Protein AF-A0A969NU62-F1 (afdb_monomer_lite)

Secondary structure (DSSP, 8-state):
--HHHHHHHHHHHHHHHHHHHHHHTT----HHHHHHHHTT-PPPPPGGGGPPPSS-EEEEEEEEEEETTEEEEEEEEEETT-SS----------TTS--TTTTT-S--

Radius of gyration: 28.83 Å; chains: 1; bounding box: 78×39×67 Å

Sequence (108 aa):
MSKITQQLVLGAIFLITLLLSVRTSWAKLNVNQMLALHRHDYPTPTAIAMVEPQVPVASETVEYITINGQAIKGYYAYPQAMTKPLPGILAIHEWWGLNQNTDNQVFE

pLDDT: mean 81.3, std 14.26, range [33.84, 96.5]

Structure (mmCIF, N/CA/C/O backbone):
data_AF-A0A969NU62-F1
#
_entry.id   AF-A0A969NU62-F1
#
loop_
_atom_site.group_PDB
_atom_site.id
_atom_site.type_symbol
_atom_site.label_atom_id
_atom_site.label_alt_id
_atom_site.label_comp_id
_atom_site.label_asym_id
_atom_site.label_entity_id
_atom_site.label_seq_id
_atom_site.pdbx_PDB_ins_code
_atom_site.Cartn_x
_atom_site.Cartn_y
_atom_site.Cartn_z
_atom_site.occupancy
_atom_site.B_iso_or_equiv
_atom_site.auth_seq_id
_atom_site.auth_comp_id
_atom_site.auth_asym_id
_atom_site.auth_atom_id
_atom_site.pdbx_PDB_model_num
ATOM 1 N N . MET A 1 1 ? 57.492 -3.434 -46.351 1.00 59.59 1 MET A N 1
ATOM 2 C CA . MET 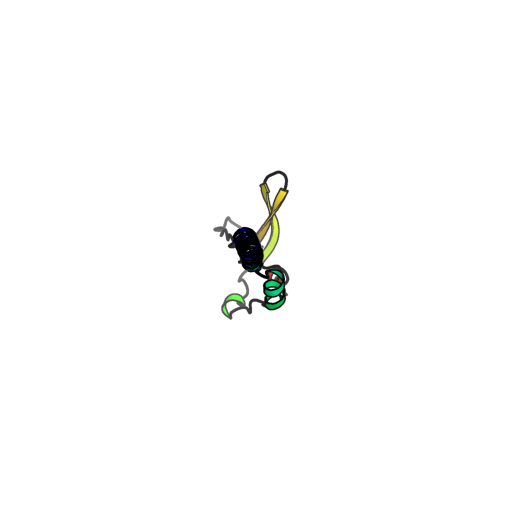A 1 1 ? 56.792 -2.508 -45.425 1.00 59.59 1 MET A CA 1
ATOM 3 C C . MET A 1 1 ? 57.773 -2.010 -44.375 1.00 59.59 1 MET A C 1
ATOM 5 O O . MET A 1 1 ? 58.613 -2.795 -43.952 1.00 59.59 1 MET A O 1
ATOM 9 N N . SER A 1 2 ? 57.729 -0.727 -43.999 1.00 82.50 2 SER A N 1
ATOM 10 C CA . SER A 1 2 ? 58.640 -0.174 -42.985 1.00 82.50 2 SER A CA 1
ATOM 11 C C . SER A 1 2 ? 58.135 -0.506 -41.574 1.00 82.50 2 SER A C 1
ATOM 13 O O . SER A 1 2 ? 56.933 -0.642 -41.355 1.00 82.50 2 SER A O 1
ATOM 15 N N . LYS A 1 3 ? 59.036 -0.629 -40.590 1.00 81.69 3 LYS A N 1
ATOM 16 C CA . LYS A 1 3 ? 58.662 -0.943 -39.192 1.00 81.69 3 LYS A CA 1
ATOM 17 C C . LYS A 1 3 ? 57.594 0.014 -38.632 1.00 81.69 3 LYS A C 1
ATOM 19 O O . LYS A 1 3 ? 56.728 -0.405 -37.875 1.00 81.69 3 LYS A O 1
ATOM 24 N N . ILE A 1 4 ? 57.620 1.273 -39.072 1.00 85.00 4 ILE A N 1
ATOM 25 C CA . ILE A 1 4 ? 56.668 2.321 -38.682 1.00 85.00 4 ILE A CA 1
ATOM 26 C C . ILE A 1 4 ? 55.268 2.035 -39.242 1.00 85.00 4 ILE A C 1
ATOM 28 O O . ILE A 1 4 ? 54.284 2.150 -38.518 1.00 85.00 4 ILE A O 1
ATOM 32 N N . THR A 1 5 ? 55.159 1.589 -40.500 1.00 83.44 5 THR A N 1
ATOM 33 C CA . THR A 1 5 ? 53.851 1.249 -41.089 1.00 83.44 5 THR A CA 1
ATOM 34 C C . THR A 1 5 ? 53.207 0.056 -40.380 1.00 83.44 5 THR A C 1
ATOM 36 O O . THR A 1 5 ? 52.000 0.058 -40.167 1.00 83.44 5 THR A O 1
ATOM 39 N N . GLN A 1 6 ? 53.995 -0.928 -39.936 1.00 86.06 6 GLN A N 1
ATOM 40 C CA . GLN A 1 6 ? 53.482 -2.077 -39.179 1.00 86.06 6 GLN A CA 1
ATOM 41 C C . GLN A 1 6 ? 52.984 -1.694 -37.774 1.00 86.06 6 GLN A C 1
ATOM 43 O O . GLN A 1 6 ? 51.936 -2.174 -37.345 1.00 86.06 6 GLN A O 1
ATOM 48 N N . GLN A 1 7 ? 53.701 -0.818 -37.062 1.00 86.62 7 GLN A N 1
ATOM 49 C CA . GLN A 1 7 ? 53.296 -0.359 -35.726 1.00 86.62 7 GLN A CA 1
ATOM 50 C C . GLN A 1 7 ? 52.005 0.467 -35.761 1.00 86.62 7 GLN A C 1
ATOM 52 O O . GLN A 1 7 ? 51.145 0.284 -34.903 1.00 86.62 7 GLN A O 1
ATOM 57 N N . LEU A 1 8 ? 51.833 1.315 -36.780 1.00 90.81 8 LEU A N 1
ATOM 58 C CA . LEU A 1 8 ? 50.602 2.089 -36.964 1.00 90.81 8 LEU A CA 1
ATOM 59 C C . LEU A 1 8 ? 49.396 1.187 -37.248 1.00 90.81 8 LEU A C 1
ATOM 61 O O . LEU A 1 8 ? 48.325 1.404 -36.685 1.00 90.81 8 LEU A O 1
ATOM 65 N N . VAL A 1 9 ? 49.574 0.141 -38.062 1.00 91.56 9 VAL A N 1
ATOM 66 C CA . VAL A 1 9 ? 48.509 -0.835 -38.346 1.00 91.56 9 VAL A CA 1
ATOM 67 C C . VAL A 1 9 ? 48.125 -1.617 -37.088 1.00 91.56 9 VAL A C 1
ATOM 69 O O . VAL A 1 9 ? 46.940 -1.742 -36.788 1.00 91.56 9 VAL A O 1
ATOM 72 N N . LEU A 1 10 ? 49.102 -2.095 -36.312 1.00 91.31 10 LEU A N 1
ATOM 73 C CA . LEU A 1 10 ? 48.832 -2.815 -35.063 1.00 91.31 10 LEU A CA 1
ATOM 74 C C . LEU A 1 10 ? 48.153 -1.922 -34.016 1.00 91.31 10 LEU A C 1
ATOM 76 O O . LEU A 1 10 ? 47.204 -2.359 -33.368 1.00 91.31 10 LEU A O 1
ATOM 80 N N . GLY A 1 11 ? 48.588 -0.665 -33.889 1.00 92.81 11 GLY A N 1
ATOM 81 C CA . GLY A 1 11 ? 47.956 0.312 -33.001 1.00 92.81 11 GLY A CA 1
ATOM 82 C C . GLY A 1 11 ? 46.512 0.622 -33.401 1.00 92.81 11 GLY A C 1
ATOM 83 O O . GLY A 1 11 ? 45.638 0.675 -32.539 1.00 92.81 11 GLY A O 1
ATOM 84 N N . ALA A 1 12 ? 46.237 0.751 -34.703 1.00 93.00 12 ALA A N 1
ATOM 85 C CA . ALA A 1 12 ? 44.884 0.961 -35.210 1.00 93.00 12 ALA A CA 1
ATOM 86 C C . ALA A 1 12 ? 43.974 -0.247 -34.939 1.00 93.00 12 ALA A C 1
ATOM 88 O O . ALA A 1 12 ? 42.854 -0.069 -34.466 1.00 93.00 12 ALA A O 1
ATOM 89 N N . ILE A 1 13 ? 44.462 -1.472 -35.169 1.00 93.88 13 ILE A N 1
ATOM 90 C CA . ILE A 1 13 ? 43.714 -2.700 -34.859 1.00 93.88 13 ILE A CA 1
ATOM 91 C C . ILE A 1 13 ? 43.422 -2.778 -33.358 1.00 93.88 13 ILE A C 1
ATOM 93 O O . ILE A 1 13 ? 42.276 -3.005 -32.975 1.00 93.88 13 ILE A O 1
ATOM 97 N N . PHE A 1 14 ? 44.420 -2.523 -32.507 1.00 92.38 14 PHE A N 1
ATOM 98 C CA . PHE A 1 14 ? 44.238 -2.521 -31.057 1.00 92.38 14 PHE A CA 1
ATOM 99 C C . PHE A 1 14 ? 43.185 -1.493 -30.619 1.00 92.38 14 PHE A C 1
ATOM 101 O O . PHE A 1 14 ? 42.257 -1.840 -29.888 1.00 92.38 14 PHE A O 1
ATOM 108 N N . LEU A 1 15 ? 43.259 -0.261 -31.130 1.00 90.50 15 LEU A N 1
ATOM 109 C CA . LEU A 1 15 ? 42.291 0.792 -30.821 1.00 90.50 15 LEU A CA 1
ATOM 110 C C . LEU A 1 15 ? 40.871 0.421 -31.274 1.00 90.50 15 LEU A C 1
ATOM 112 O O . LEU A 1 15 ? 39.919 0.630 -30.526 1.00 90.50 15 LEU A O 1
ATOM 116 N N . ILE A 1 16 ? 40.722 -0.178 -32.458 1.00 91.31 16 ILE A N 1
ATOM 117 C CA . ILE A 1 16 ? 39.427 -0.659 -32.959 1.00 91.31 16 ILE A CA 1
ATOM 118 C C . ILE A 1 16 ? 38.878 -1.760 -32.045 1.00 91.31 16 ILE A C 1
ATOM 120 O O . ILE A 1 16 ? 37.714 -1.698 -31.651 1.00 91.31 16 ILE A O 1
ATOM 124 N N . THR A 1 17 ? 39.705 -2.734 -31.651 1.00 84.88 17 THR A N 1
ATOM 125 C CA . THR A 1 17 ? 39.271 -3.812 -30.746 1.00 84.88 17 THR A CA 1
ATOM 126 C C . THR A 1 17 ? 38.901 -3.301 -29.352 1.00 84.88 17 THR A C 1
ATOM 128 O O . THR A 1 17 ? 37.907 -3.752 -28.784 1.00 84.88 17 THR A O 1
ATOM 131 N N . LEU A 1 18 ? 39.634 -2.311 -28.833 1.00 83.94 18 LEU A N 1
ATOM 132 C CA . LEU A 1 18 ? 39.348 -1.663 -27.553 1.00 83.94 18 LEU A CA 1
ATOM 133 C C . LEU A 1 18 ? 38.039 -0.860 -27.608 1.00 83.94 18 LEU A C 1
ATOM 135 O O . LEU A 1 18 ? 37.236 -0.905 -26.682 1.00 83.94 18 LEU A O 1
ATOM 139 N N . LEU A 1 19 ? 37.782 -0.152 -28.709 1.00 82.31 19 LEU A N 1
ATOM 140 C CA . LEU A 1 19 ? 36.534 0.591 -28.894 1.00 82.31 19 LEU A CA 1
ATOM 141 C C . LEU A 1 19 ? 35.323 -0.338 -29.074 1.00 82.31 19 LEU A C 1
ATOM 143 O O . LEU A 1 19 ? 34.230 -0.007 -28.610 1.00 82.31 19 LEU A O 1
ATOM 147 N N . LEU A 1 20 ? 35.502 -1.503 -29.707 1.00 77.69 20 LEU A N 1
ATOM 148 C CA . LEU A 1 20 ? 34.449 -2.516 -29.822 1.00 77.69 20 LEU A CA 1
ATOM 149 C C . LEU A 1 20 ? 34.116 -3.164 -28.467 1.00 77.69 20 LEU A C 1
ATOM 151 O O . LEU A 1 20 ? 32.934 -3.357 -28.177 1.00 77.69 20 LEU A O 1
ATOM 155 N N . SER A 1 21 ? 35.112 -3.456 -27.620 1.00 70.06 21 SER A N 1
ATOM 156 C CA . SER A 1 21 ? 34.887 -4.106 -26.316 1.00 70.06 21 SER A CA 1
ATOM 157 C C . SER A 1 21 ? 34.169 -3.205 -25.305 1.00 70.06 21 SER A C 1
ATOM 159 O O . SER A 1 21 ? 33.366 -3.682 -24.504 1.00 70.06 21 SER A O 1
ATOM 161 N N . VAL A 1 22 ? 34.367 -1.886 -25.379 1.00 66.50 22 VAL A N 1
ATOM 162 C CA . VAL A 1 22 ? 33.635 -0.934 -24.528 1.00 66.50 22 VAL A CA 1
ATOM 163 C C . VAL A 1 22 ? 32.136 -0.925 -24.853 1.00 66.50 22 VAL A C 1
ATOM 165 O O . VAL A 1 22 ? 31.331 -0.690 -23.955 1.00 66.50 22 VAL A O 1
ATOM 168 N N . ARG A 1 23 ? 31.718 -1.225 -26.093 1.00 60.59 23 ARG A N 1
ATOM 169 C CA . ARG A 1 23 ? 30.292 -1.217 -26.479 1.00 60.59 23 ARG A CA 1
ATOM 170 C C . ARG A 1 23 ? 29.501 -2.423 -25.977 1.00 60.59 23 ARG A C 1
ATOM 172 O O . ARG A 1 23 ? 28.307 -2.281 -25.724 1.00 60.59 23 ARG A O 1
ATOM 179 N N . THR A 1 24 ? 30.131 -3.581 -25.795 1.00 59.41 24 THR A N 1
ATOM 180 C CA . THR A 1 24 ? 29.431 -4.809 -25.376 1.00 59.41 24 THR A CA 1
ATOM 181 C C . THR A 1 24 ? 29.014 -4.795 -23.905 1.00 59.41 24 THR A C 1
ATOM 183 O O . THR A 1 24 ? 28.086 -5.503 -23.530 1.00 59.41 24 THR A O 1
ATOM 186 N N . SER A 1 25 ? 29.637 -3.953 -23.075 1.00 56.59 25 SER A N 1
ATOM 187 C CA . SER A 1 25 ? 29.348 -3.876 -21.635 1.00 56.59 25 SER A CA 1
ATOM 188 C C . SER A 1 25 ? 28.128 -3.007 -21.274 1.00 56.59 25 SER A C 1
ATOM 190 O O . SER A 1 25 ? 27.800 -2.884 -20.097 1.00 56.59 25 SER A O 1
ATOM 192 N N . TRP A 1 26 ? 27.438 -2.426 -22.267 1.00 57.22 26 TRP A N 1
ATOM 193 C CA . TRP A 1 26 ? 26.233 -1.595 -22.094 1.00 57.22 26 TRP A CA 1
ATOM 194 C C . TRP A 1 26 ? 24.950 -2.293 -22.561 1.00 57.22 26 TRP A C 1
ATOM 196 O O . TRP A 1 26 ? 24.005 -1.630 -22.996 1.00 57.22 26 TRP A O 1
ATOM 206 N N . ALA A 1 27 ? 24.892 -3.626 -22.502 1.00 60.59 27 ALA A N 1
ATOM 207 C CA . ALA A 1 27 ? 23.628 -4.339 -22.644 1.00 60.59 27 ALA A CA 1
ATOM 208 C C . ALA A 1 27 ? 22.720 -3.941 -21.467 1.00 60.59 27 ALA A C 1
ATOM 210 O O . ALA A 1 27 ? 22.834 -4.465 -20.361 1.00 60.59 27 ALA A O 1
ATOM 211 N N . LYS A 1 28 ? 21.875 -2.927 -21.680 1.00 63.44 28 LYS A N 1
ATOM 212 C CA . LYS A 1 28 ? 20.950 -2.433 -20.660 1.00 63.44 28 LYS A CA 1
ATOM 213 C C . LYS A 1 28 ? 19.982 -3.554 -20.292 1.00 63.44 28 LYS A C 1
ATOM 215 O O . LYS A 1 28 ? 19.377 -4.161 -21.173 1.00 63.44 28 LYS A O 1
ATOM 220 N N . LEU A 1 29 ? 19.813 -3.789 -18.993 1.00 62.81 29 LEU A N 1
ATOM 221 C CA . LEU A 1 29 ? 18.757 -4.645 -18.462 1.00 62.81 29 LEU A CA 1
ATOM 222 C C . LEU A 1 29 ? 17.410 -4.161 -19.032 1.00 62.81 29 LEU A C 1
ATOM 224 O O . LEU A 1 29 ? 17.049 -2.994 -18.855 1.00 62.81 29 LEU A O 1
ATOM 228 N N . ASN A 1 30 ? 16.690 -5.016 -19.763 1.00 76.19 30 ASN A N 1
ATOM 229 C CA . ASN A 1 30 ? 15.484 -4.604 -20.485 1.00 76.19 30 ASN A CA 1
ATOM 230 C C . ASN A 1 30 ? 14.257 -4.597 -19.558 1.00 76.19 30 ASN A C 1
ATOM 232 O O . ASN A 1 30 ? 13.365 -5.439 -19.665 1.00 76.19 30 ASN A O 1
ATOM 236 N N . VAL A 1 31 ? 14.225 -3.641 -18.626 1.00 76.19 31 VAL A N 1
ATOM 237 C CA . VAL A 1 31 ? 13.136 -3.458 -17.647 1.00 76.19 31 VAL A CA 1
ATOM 238 C C . VAL A 1 31 ? 11.760 -3.328 -18.308 1.00 76.19 31 VAL A C 1
ATOM 240 O O . VAL A 1 31 ? 10.777 -3.825 -17.774 1.00 76.19 31 VAL A O 1
ATOM 243 N N . ASN A 1 32 ? 11.696 -2.750 -19.511 1.00 79.69 32 ASN A N 1
ATOM 244 C CA . ASN A 1 32 ? 10.451 -2.600 -20.267 1.00 79.69 32 ASN A CA 1
ATOM 245 C C . ASN A 1 32 ? 9.914 -3.946 -20.765 1.00 79.69 32 ASN A C 1
ATOM 247 O O . ASN A 1 32 ? 8.707 -4.169 -20.762 1.00 79.69 32 ASN A O 1
ATOM 251 N N . GLN A 1 33 ? 10.802 -4.854 -21.174 1.00 82.81 33 GLN A N 1
ATOM 252 C CA . GLN A 1 33 ? 10.416 -6.202 -21.586 1.00 82.81 33 GLN A CA 1
ATOM 253 C C . GLN A 1 33 ? 9.976 -7.047 -20.386 1.00 82.81 33 GLN A C 1
ATOM 255 O O . GLN A 1 33 ? 8.993 -7.773 -20.492 1.00 82.81 33 GLN A O 1
ATOM 260 N N . MET A 1 34 ? 10.653 -6.917 -19.241 1.00 78.00 34 MET A N 1
ATOM 261 C CA . MET A 1 34 ? 10.251 -7.587 -17.999 1.00 78.00 34 MET A CA 1
ATOM 262 C C . MET A 1 34 ? 8.875 -7.092 -17.521 1.00 78.00 34 MET A C 1
ATOM 264 O O . MET A 1 34 ? 7.985 -7.903 -17.283 1.00 78.00 34 MET A O 1
ATOM 268 N N . LEU A 1 35 ? 8.644 -5.775 -17.519 1.00 77.38 35 LEU A N 1
ATOM 269 C CA . LEU A 1 35 ? 7.331 -5.195 -17.228 1.00 77.38 35 LEU A CA 1
ATOM 270 C C . LEU A 1 35 ? 6.249 -5.710 -18.188 1.00 77.38 35 LEU A C 1
ATOM 272 O O . LEU A 1 35 ? 5.162 -6.065 -17.748 1.00 77.38 35 LEU A O 1
ATOM 276 N N . ALA A 1 36 ? 6.536 -5.770 -19.491 1.00 81.88 36 ALA A N 1
ATOM 277 C CA . ALA A 1 36 ? 5.572 -6.231 -20.486 1.00 81.88 36 ALA A CA 1
ATOM 278 C C . ALA A 1 36 ? 5.161 -7.699 -20.285 1.00 81.88 36 ALA A C 1
ATOM 280 O O . ALA A 1 36 ? 3.990 -8.019 -20.481 1.00 81.88 36 ALA A O 1
ATOM 281 N N . LEU A 1 37 ? 6.095 -8.567 -19.882 1.00 83.62 37 LEU A N 1
ATOM 2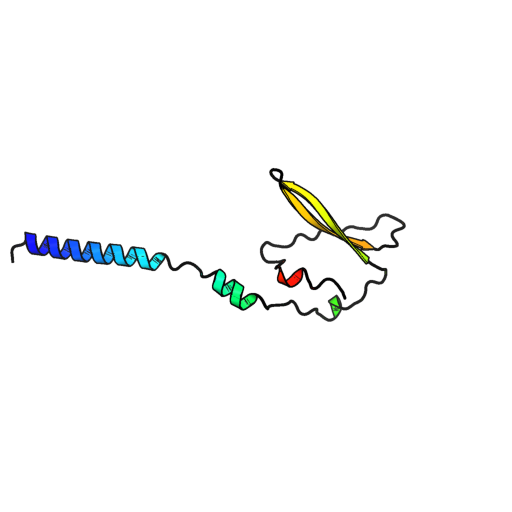82 C CA . LEU A 1 37 ? 5.821 -9.983 -19.623 1.00 83.62 37 LEU A CA 1
ATOM 283 C C . LEU A 1 37 ? 4.989 -10.197 -18.351 1.00 83.62 37 LEU A C 1
ATOM 285 O O . LEU A 1 37 ? 4.083 -11.020 -18.369 1.00 83.62 37 LEU A O 1
ATOM 289 N N . HIS A 1 38 ? 5.246 -9.427 -17.292 1.00 79.06 38 HIS A N 1
ATOM 290 C CA . HIS A 1 38 ? 4.585 -9.589 -15.987 1.00 79.06 38 HIS A CA 1
ATOM 291 C C . HIS A 1 38 ? 3.386 -8.651 -15.769 1.00 79.06 38 HIS A C 1
ATOM 293 O O . HIS A 1 38 ? 2.761 -8.660 -14.711 1.00 79.06 38 HIS A O 1
ATOM 299 N N . ARG A 1 39 ? 3.014 -7.827 -16.760 1.00 79.56 39 ARG A N 1
ATOM 300 C CA . ARG A 1 39 ? 1.901 -6.862 -16.629 1.00 79.56 39 ARG A CA 1
ATOM 301 C C . ARG A 1 39 ? 0.542 -7.512 -16.348 1.00 79.56 39 ARG A C 1
ATOM 303 O O . ARG A 1 39 ? -0.373 -6.825 -15.907 1.00 79.56 39 ARG A O 1
ATOM 310 N N . HIS A 1 40 ? 0.411 -8.796 -16.672 1.00 80.38 40 HIS A N 1
ATOM 311 C CA . HIS A 1 40 ? -0.807 -9.585 -16.512 1.00 80.38 40 HIS A CA 1
ATOM 312 C C . HIS A 1 40 ? -0.699 -10.605 -15.373 1.00 80.38 40 HIS A C 1
ATOM 314 O O . HIS A 1 40 ? -1.590 -11.438 -15.224 1.00 80.38 40 HIS A O 1
ATOM 320 N N . ASP A 1 41 ? 0.363 -10.542 -14.568 1.00 82.19 41 ASP A N 1
ATOM 321 C CA . ASP A 1 41 ? 0.479 -11.363 -13.370 1.00 82.19 41 ASP A CA 1
ATOM 322 C C . ASP A 1 41 ? -0.424 -10.767 -12.296 1.00 82.19 41 ASP A C 1
ATOM 324 O O . ASP A 1 41 ? -0.102 -9.740 -11.698 1.00 82.19 41 ASP A O 1
ATOM 328 N N . TYR A 1 42 ? -1.570 -11.399 -12.072 1.00 76.12 42 TYR A N 1
ATOM 329 C CA . TYR A 1 42 ? -2.486 -11.028 -11.002 1.00 76.12 42 TYR A CA 1
ATOM 330 C C . TYR A 1 42 ? -2.344 -12.010 -9.840 1.00 76.12 42 TYR A C 1
ATOM 332 O O . TYR A 1 42 ? -2.287 -13.223 -10.070 1.00 76.12 42 TYR A O 1
ATOM 340 N N . PRO A 1 43 ? -2.305 -11.523 -8.590 1.00 75.75 43 PRO A N 1
ATOM 341 C CA . PRO A 1 43 ? -2.360 -12.411 -7.445 1.00 75.75 43 PRO A CA 1
ATOM 342 C C . PRO A 1 43 ? -3.721 -13.114 -7.427 1.00 75.75 43 PRO A C 1
ATOM 344 O O . PRO A 1 43 ? -4.762 -12.470 -7.359 1.00 75.75 43 PRO A O 1
ATOM 347 N N . THR A 1 44 ? -3.728 -14.444 -7.476 1.00 81.88 44 THR A N 1
ATOM 348 C CA . THR A 1 44 ? -4.947 -15.225 -7.237 1.00 81.88 44 THR A CA 1
ATOM 349 C C . THR A 1 44 ? -5.131 -15.411 -5.730 1.00 81.88 44 THR A C 1
ATOM 351 O O . THR A 1 44 ? -4.232 -15.981 -5.097 1.00 81.88 44 THR A O 1
ATOM 354 N N . PRO A 1 45 ? -6.256 -14.970 -5.135 1.00 83.12 45 PRO A N 1
ATOM 355 C CA . PRO A 1 45 ? -6.487 -15.114 -3.704 1.00 83.12 45 PRO A CA 1
ATOM 356 C C . PRO A 1 45 ? -6.449 -16.582 -3.277 1.00 83.12 45 PRO A C 1
ATOM 358 O O . PRO A 1 45 ? -7.011 -17.461 -3.931 1.00 83.12 45 PRO A O 1
ATOM 361 N N . THR A 1 46 ? -5.798 -16.858 -2.149 1.00 88.50 46 THR A N 1
ATOM 362 C CA . THR A 1 46 ? -5.924 -18.166 -1.499 1.00 88.50 46 THR A CA 1
ATOM 363 C C . THR A 1 46 ? -7.277 -18.266 -0.795 1.00 88.50 46 THR A C 1
ATOM 365 O O . THR A 1 46 ? -7.908 -17.253 -0.502 1.00 88.50 46 THR A O 1
ATOM 368 N N . ALA A 1 47 ? -7.713 -19.482 -0.452 1.00 91.62 47 ALA A N 1
ATOM 369 C CA . ALA A 1 47 ? -8.987 -19.698 0.243 1.00 91.62 47 ALA A CA 1
ATOM 370 C C . ALA A 1 47 ? -9.135 -18.877 1.543 1.00 91.62 47 ALA A C 1
ATOM 372 O O . ALA A 1 47 ? -10.239 -18.474 1.885 1.00 91.62 47 ALA A O 1
ATOM 373 N N . ILE A 1 48 ? -8.032 -18.589 2.246 1.00 86.50 48 ILE A N 1
ATOM 374 C CA . ILE A 1 48 ? -8.043 -17.780 3.477 1.00 86.50 48 ILE A CA 1
ATOM 375 C C . ILE A 1 48 ? -8.376 -16.311 3.176 1.00 86.50 48 ILE A C 1
ATOM 377 O O . ILE A 1 48 ? -9.059 -15.671 3.967 1.00 86.50 48 ILE A O 1
ATOM 381 N N . ALA 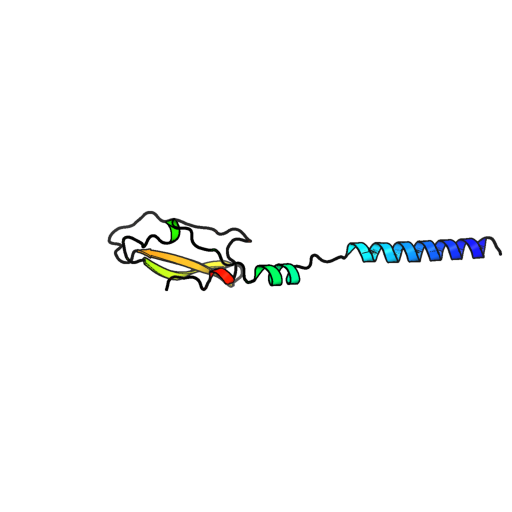A 1 49 ? -7.933 -15.781 2.033 1.00 85.69 49 ALA A N 1
ATOM 382 C CA . ALA A 1 49 ? -8.206 -14.399 1.636 1.00 85.69 49 ALA A CA 1
ATOM 383 C C . ALA A 1 49 ? -9.667 -14.171 1.209 1.00 85.69 49 ALA A C 1
ATOM 385 O O . ALA A 1 49 ? -10.111 -13.031 1.165 1.00 85.69 49 ALA A O 1
ATOM 386 N N . MET A 1 50 ? -10.412 -15.245 0.924 1.00 87.94 50 MET A N 1
ATOM 387 C CA . MET A 1 50 ? -11.829 -15.189 0.547 1.00 87.94 50 MET A CA 1
ATOM 388 C C . MET A 1 50 ? -12.778 -15.191 1.753 1.00 87.94 50 MET A C 1
ATOM 390 O O . MET A 1 50 ? -13.992 -15.139 1.577 1.00 87.94 50 MET A O 1
ATOM 394 N N . VAL A 1 51 ? -12.256 -15.305 2.978 1.00 90.94 51 VAL A N 1
ATOM 395 C CA . VAL A 1 51 ? -13.087 -15.282 4.184 1.00 90.94 51 VAL A CA 1
ATOM 396 C C . VAL A 1 51 ? -13.587 -13.860 4.415 1.00 90.94 51 VAL A C 1
ATOM 398 O O . VAL A 1 51 ? -12.795 -12.951 4.659 1.00 90.94 51 VAL A O 1
ATOM 401 N N . GLU A 1 52 ? -14.907 -13.679 4.376 1.00 89.31 52 GLU A N 1
ATOM 402 C CA . GLU A 1 52 ? -15.514 -12.377 4.630 1.00 89.31 52 GLU A CA 1
ATOM 403 C C . GLU A 1 52 ? -15.246 -11.889 6.067 1.00 89.31 52 GLU A C 1
ATOM 405 O O . GLU A 1 52 ? -15.282 -12.676 7.027 1.00 89.31 52 GLU A O 1
ATOM 410 N N . PRO A 1 53 ? -14.999 -10.579 6.253 1.00 88.75 53 PRO A N 1
ATOM 411 C CA . PRO A 1 53 ? -14.894 -9.986 7.576 1.00 88.75 53 PRO A CA 1
ATOM 412 C C . PRO A 1 53 ? -16.167 -10.203 8.404 1.00 88.75 53 PRO A C 1
ATOM 414 O O . PRO A 1 53 ? -17.281 -10.030 7.925 1.00 88.75 53 PRO A O 1
ATOM 417 N N . GLN A 1 54 ? -16.005 -10.491 9.697 1.00 90.12 54 GLN A N 1
ATOM 418 C CA . GLN A 1 54 ? -17.135 -10.663 10.627 1.00 90.12 54 GLN A CA 1
ATOM 419 C C . GLN A 1 54 ? -17.953 -9.375 10.843 1.00 90.12 54 GLN A C 1
ATOM 421 O O . GLN A 1 54 ? -19.085 -9.422 11.317 1.00 90.12 54 GLN A O 1
ATOM 426 N N . VAL A 1 55 ? -17.360 -8.217 10.553 1.00 91.25 55 VAL A N 1
ATOM 427 C CA . VAL A 1 55 ? -17.970 -6.889 10.672 1.00 91.25 55 VAL A CA 1
ATOM 428 C C . VAL A 1 55 ? -17.632 -6.117 9.398 1.00 91.25 55 VAL A C 1
ATOM 430 O O . VAL A 1 55 ? -16.484 -6.214 8.957 1.00 91.25 55 VAL A O 1
ATOM 433 N N . PRO A 1 56 ? -18.563 -5.323 8.833 1.00 92.94 56 PRO A N 1
ATOM 434 C CA . PRO A 1 56 ? -18.284 -4.497 7.664 1.00 92.94 56 PRO A CA 1
ATO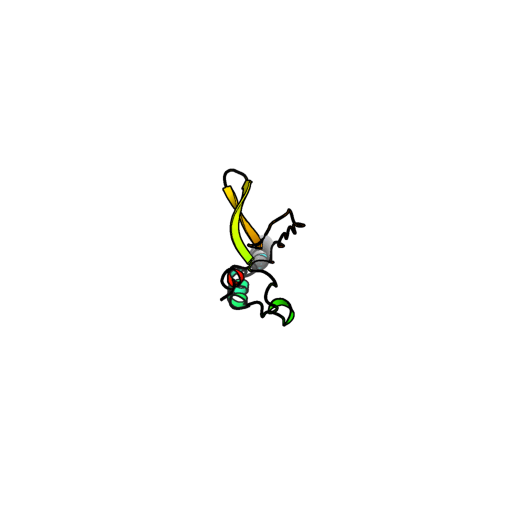M 435 C C . PRO A 1 56 ? -17.029 -3.639 7.842 1.00 92.94 56 PRO A C 1
ATOM 437 O O . PRO A 1 56 ? -16.865 -2.959 8.861 1.00 92.94 56 PRO A O 1
ATOM 440 N N . VAL A 1 57 ? -16.153 -3.670 6.840 1.00 93.00 57 VAL A N 1
ATOM 441 C CA . VAL A 1 57 ? -14.910 -2.895 6.797 1.00 93.00 57 VAL A CA 1
ATOM 442 C C . VAL A 1 57 ? -15.106 -1.723 5.843 1.00 93.00 57 VAL A C 1
ATOM 444 O O . VAL A 1 57 ? -15.545 -1.905 4.712 1.00 93.00 57 VAL A O 1
ATOM 447 N N . ALA A 1 58 ? -14.795 -0.518 6.312 1.00 92.69 58 ALA A N 1
ATOM 448 C CA . ALA A 1 58 ? -14.660 0.666 5.478 1.00 92.69 58 ALA A CA 1
ATOM 449 C C . ALA A 1 58 ? -13.182 0.934 5.208 1.00 92.69 58 ALA A C 1
ATOM 451 O O . ALA A 1 58 ? -12.307 0.546 5.988 1.00 92.69 58 ALA A O 1
ATOM 452 N N . SER A 1 59 ? -12.909 1.624 4.109 1.00 92.94 59 SER A N 1
ATOM 453 C CA . SER A 1 59 ? -11.548 1.936 3.718 1.00 92.94 59 SER A CA 1
ATOM 454 C C . SER A 1 59 ? -11.439 3.219 2.920 1.00 92.94 59 SER A C 1
ATOM 456 O O . SER A 1 59 ? -12.344 3.574 2.165 1.00 92.94 59 SER A O 1
ATOM 458 N N . GLU A 1 60 ? -10.307 3.894 3.069 1.00 93.31 60 GLU A N 1
ATOM 459 C CA . GLU A 1 60 ? -10.037 5.167 2.416 1.00 93.31 60 GLU A CA 1
ATOM 460 C C . GLU A 1 60 ? -8.544 5.357 2.132 1.00 93.31 60 GLU A C 1
ATOM 462 O O . GLU A 1 60 ? -7.668 4.816 2.813 1.00 93.31 60 GLU A O 1
ATOM 467 N N . THR A 1 61 ? -8.247 6.152 1.105 1.00 93.12 61 THR A N 1
ATOM 468 C CA . THR A 1 61 ? -6.887 6.618 0.842 1.00 93.12 61 THR A CA 1
ATOM 469 C C . THR A 1 61 ? -6.586 7.819 1.727 1.00 93.12 61 THR A C 1
ATOM 471 O O . THR A 1 61 ? -7.252 8.848 1.623 1.00 93.12 61 THR A O 1
ATOM 474 N N . VAL A 1 62 ? -5.541 7.716 2.543 1.00 94.50 62 VAL A N 1
ATOM 475 C CA . VAL A 1 62 ? -5.117 8.772 3.473 1.00 94.50 62 VAL A CA 1
ATOM 476 C C . VAL A 1 62 ? -3.737 9.294 3.102 1.00 94.50 62 VAL A C 1
ATOM 478 O O . VAL A 1 62 ? -2.890 8.542 2.625 1.00 94.50 62 VAL A O 1
ATOM 481 N N . GLU A 1 63 ? -3.476 10.578 3.333 1.00 95.25 63 GLU A N 1
ATOM 482 C CA . GLU A 1 63 ? -2.104 11.092 3.359 1.00 95.25 63 GLU A CA 1
ATOM 483 C C . GLU A 1 63 ? -1.497 10.769 4.726 1.00 95.25 63 GLU A C 1
ATOM 485 O O . GLU A 1 63 ? -2.038 11.187 5.748 1.00 95.25 63 GLU A O 1
ATOM 490 N N . TYR A 1 64 ? -0.397 10.011 4.757 1.00 91.12 64 TYR A N 1
ATOM 491 C CA . TYR A 1 64 ? 0.239 9.626 6.025 1.00 91.12 64 TYR A CA 1
ATOM 492 C C . TYR A 1 64 ? 1.536 10.388 6.309 1.00 91.12 64 TYR A C 1
ATOM 494 O O . TYR A 1 64 ? 1.953 10.475 7.463 1.00 91.12 64 TYR A O 1
ATOM 502 N N . ILE A 1 65 ? 2.190 10.935 5.281 1.00 94.12 65 ILE A N 1
ATOM 503 C CA . ILE A 1 65 ? 3.383 11.771 5.437 1.00 94.12 65 ILE A CA 1
ATOM 504 C C . ILE A 1 65 ? 3.567 12.679 4.223 1.00 94.12 65 ILE A C 1
ATOM 506 O O . ILE A 1 65 ? 3.241 12.305 3.098 1.00 94.12 65 ILE A O 1
ATOM 510 N N . THR A 1 66 ? 4.175 13.841 4.439 1.00 96.19 66 THR A N 1
ATOM 511 C CA . THR A 1 66 ? 4.647 14.723 3.371 1.00 96.19 66 THR A CA 1
ATOM 512 C C . THR A 1 66 ? 6.178 14.713 3.356 1.00 96.19 66 THR A C 1
ATOM 514 O O . THR A 1 66 ? 6.808 15.005 4.374 1.00 96.19 66 THR A O 1
ATOM 517 N N . ILE A 1 67 ? 6.798 14.406 2.214 1.00 95.88 67 ILE A N 1
ATOM 518 C CA . ILE A 1 67 ? 8.263 14.415 2.045 1.00 95.88 67 ILE A CA 1
ATOM 519 C C . ILE A 1 67 ? 8.612 15.394 0.927 1.00 95.88 67 ILE A C 1
ATOM 521 O O . ILE A 1 67 ? 8.120 15.257 -0.188 1.00 95.88 67 ILE A O 1
ATOM 525 N N . ASN A 1 68 ? 9.453 16.394 1.210 1.00 96.50 68 ASN A N 1
ATOM 526 C CA . ASN A 1 68 ? 9.860 17.421 0.235 1.00 96.50 68 ASN A CA 1
ATOM 527 C C . ASN A 1 68 ? 8.672 18.117 -0.465 1.00 96.50 68 ASN A C 1
ATOM 529 O O . ASN A 1 68 ? 8.732 18.419 -1.654 1.00 96.50 68 ASN A O 1
ATOM 533 N N . GLY A 1 69 ? 7.573 18.342 0.262 1.00 95.62 69 GLY A N 1
ATOM 534 C CA . GLY A 1 69 ? 6.353 18.949 -0.283 1.00 95.62 69 GLY A CA 1
ATOM 535 C C . GLY A 1 69 ? 5.474 18.004 -1.109 1.00 95.62 69 GLY A C 1
ATOM 536 O O . GLY A 1 69 ? 4.438 18.434 -1.607 1.00 95.62 69 GLY A O 1
ATOM 537 N N . GLN A 1 70 ? 5.846 16.728 -1.240 1.00 94.94 70 GLN A N 1
ATOM 538 C CA . GLN A 1 70 ? 5.021 15.708 -1.876 1.00 94.94 70 GLN A CA 1
ATOM 539 C C . GLN A 1 70 ? 4.262 14.895 -0.825 1.00 94.94 70 GLN A C 1
ATOM 541 O O . GLN A 1 70 ? 4.867 14.262 0.042 1.00 94.94 70 GLN A O 1
ATOM 546 N N . ALA A 1 71 ? 2.934 14.900 -0.937 1.00 93.81 71 ALA A N 1
ATOM 547 C CA . ALA A 1 71 ? 2.045 14.050 -0.157 1.00 93.81 71 ALA A CA 1
ATOM 548 C C . ALA A 1 71 ? 2.245 12.580 -0.542 1.00 93.81 71 ALA A C 1
ATOM 550 O O . ALA A 1 71 ? 2.094 12.211 -1.714 1.00 93.81 71 ALA A O 1
ATOM 551 N N . ILE A 1 72 ? 2.556 11.738 0.439 1.00 91.12 72 ILE A N 1
ATOM 552 C CA . ILE A 1 72 ? 2.627 10.290 0.276 1.00 91.12 72 ILE A CA 1
ATOM 553 C C . ILE A 1 72 ? 1.348 9.686 0.849 1.00 91.12 72 ILE A C 1
ATOM 555 O O . ILE A 1 72 ? 0.973 9.914 2.004 1.00 91.12 72 ILE A O 1
ATOM 559 N N . LYS A 1 73 ? 0.657 8.935 -0.005 1.00 91.25 73 LYS A N 1
ATOM 560 C CA . LYS A 1 73 ? -0.641 8.340 0.292 1.00 91.25 73 LYS A CA 1
ATOM 561 C C . LYS A 1 73 ? -0.486 6.881 0.699 1.00 91.25 73 LYS A C 1
ATOM 563 O O . LYS A 1 73 ? 0.392 6.184 0.200 1.00 91.25 73 LYS A O 1
ATOM 568 N N . GLY A 1 74 ? -1.357 6.436 1.590 1.00 89.31 74 GLY A N 1
ATOM 569 C CA . GLY A 1 74 ? -1.500 5.053 2.022 1.00 89.31 74 GLY A CA 1
ATOM 570 C C . GLY A 1 74 ? -2.971 4.655 2.069 1.00 89.31 74 GLY A C 1
ATOM 571 O O . GLY A 1 74 ? -3.856 5.455 1.757 1.00 89.31 74 GLY A O 1
ATOM 572 N N . TYR A 1 75 ? -3.230 3.415 2.466 1.00 90.38 75 TYR A N 1
ATOM 573 C CA . TYR A 1 75 ? -4.577 2.875 2.606 1.00 90.38 75 TYR A CA 1
ATOM 574 C C . TYR A 1 75 ? -4.899 2.659 4.081 1.00 90.38 75 TYR A C 1
ATOM 576 O O . TYR A 1 75 ? -4.114 2.039 4.802 1.00 90.38 75 TYR A O 1
ATOM 584 N N . TYR A 1 76 ? -6.043 3.164 4.526 1.00 93.00 76 TYR A N 1
ATOM 585 C CA . TYR A 1 76 ? -6.544 2.966 5.879 1.00 93.00 76 TYR A CA 1
ATOM 586 C C . TYR A 1 76 ? -7.829 2.147 5.812 1.00 93.00 76 TYR A C 1
ATOM 588 O O . TYR A 1 76 ? -8.762 2.526 5.112 1.00 93.00 76 TYR A O 1
ATOM 596 N N . ALA A 1 77 ? -7.868 1.021 6.522 1.00 93.44 77 ALA A N 1
ATOM 597 C CA . ALA A 1 77 ? -9.028 0.142 6.599 1.00 93.44 77 ALA A CA 1
ATOM 598 C C . ALA A 1 77 ? -9.429 -0.058 8.062 1.00 93.44 77 ALA A C 1
ATOM 600 O O . ALA A 1 77 ? -8.574 -0.289 8.921 1.00 93.44 77 ALA A O 1
ATOM 601 N N . TYR A 1 78 ? -10.726 0.033 8.347 1.00 92.94 78 TYR A N 1
ATOM 602 C CA . TYR A 1 78 ? -11.257 -0.043 9.704 1.00 92.94 78 TYR A CA 1
ATOM 603 C C . TYR A 1 78 ? -12.660 -0.669 9.737 1.00 92.94 78 TYR A C 1
ATOM 605 O O . TYR A 1 78 ? -13.455 -0.471 8.817 1.00 92.94 78 TYR A O 1
ATOM 613 N N . PRO A 1 79 ? -13.012 -1.421 10.796 1.00 93.94 79 PRO A N 1
ATOM 614 C CA . PRO A 1 79 ? -14.374 -1.903 10.986 1.00 93.94 79 PRO A CA 1
ATOM 615 C C . PRO A 1 79 ? -15.322 -0.731 11.269 1.00 93.94 79 PRO A C 1
ATOM 617 O O . PRO A 1 79 ? -15.035 0.117 12.115 1.00 93.94 79 PRO A O 1
ATOM 620 N N . GLN A 1 80 ? -16.482 -0.706 10.614 1.00 91.19 80 GLN A N 1
ATOM 621 C CA . GLN A 1 80 ? -17.462 0.380 10.759 1.00 91.19 80 GLN A CA 1
ATOM 622 C C . GLN A 1 80 ? -18.081 0.449 12.166 1.00 91.19 80 GLN A C 1
ATOM 624 O O . GLN A 1 80 ? -18.407 1.528 12.652 1.00 91.19 80 GLN A O 1
ATOM 629 N N . ALA A 1 81 ? -18.225 -0.689 12.850 1.00 86.44 81 ALA A N 1
ATOM 630 C CA . ALA A 1 81 ? -18.893 -0.782 14.152 1.00 86.44 81 ALA A CA 1
ATOM 631 C C . ALA A 1 81 ? -17.933 -0.612 15.351 1.00 86.44 81 ALA A C 1
ATOM 633 O O . ALA A 1 81 ? -18.016 -1.347 16.339 1.00 86.44 81 ALA A O 1
ATOM 634 N N . MET A 1 82 ? -16.985 0.326 15.271 1.00 86.94 82 MET A N 1
ATOM 635 C CA . MET A 1 82 ? -15.987 0.528 16.326 1.00 86.94 82 MET A CA 1
ATOM 636 C C . MET A 1 82 ? -16.561 1.355 17.494 1.00 86.94 82 MET A C 1
ATOM 638 O O . MET A 1 82 ? -16.800 2.550 17.366 1.00 86.94 82 MET A O 1
ATOM 642 N N . THR A 1 83 ? -16.780 0.728 18.654 1.00 87.06 83 THR A N 1
ATOM 643 C CA . THR A 1 83 ? -17.311 1.388 19.874 1.00 87.06 83 THR A CA 1
ATOM 644 C C . THR A 1 83 ? -16.240 1.703 20.920 1.00 87.06 83 THR A C 1
ATOM 646 O O . THR A 1 83 ? -16.494 2.421 21.886 1.00 87.06 83 THR A O 1
ATOM 649 N N . LYS A 1 84 ? -15.037 1.153 20.742 1.00 91.19 84 LYS A N 1
ATOM 650 C CA . LYS A 1 84 ? -13.861 1.328 21.601 1.00 91.19 84 LYS A CA 1
ATOM 651 C C . LYS A 1 84 ? -12.585 1.198 20.759 1.00 91.19 84 LYS A C 1
ATOM 653 O O . LYS A 1 84 ? -12.644 0.541 19.720 1.00 91.19 84 LYS A O 1
ATOM 658 N N . PRO A 1 85 ? -11.439 1.744 21.199 1.00 90.94 85 PRO A N 1
ATOM 659 C CA . PRO A 1 85 ? -10.173 1.569 20.492 1.00 90.94 85 PRO A CA 1
ATOM 660 C C . PRO A 1 85 ? -9.818 0.088 20.299 1.00 90.94 85 PRO A C 1
ATOM 662 O O . PRO A 1 85 ? -9.965 -0.719 21.222 1.00 90.94 85 PRO A O 1
ATOM 665 N N . LEU A 1 86 ? -9.339 -0.258 19.104 1.00 91.69 86 LEU A N 1
ATOM 666 C CA . LEU A 1 86 ? -8.870 -1.595 18.738 1.00 91.69 86 LEU A CA 1
ATOM 667 C C . LEU A 1 86 ? -7.354 -1.582 18.484 1.00 91.69 86 LEU A C 1
ATOM 669 O O . LEU A 1 86 ? -6.800 -0.524 18.177 1.00 91.69 86 LEU A O 1
ATOM 673 N N . PRO A 1 87 ? -6.668 -2.735 18.582 1.00 94.62 87 PRO A N 1
ATOM 674 C CA . PRO A 1 87 ? -5.293 -2.856 18.114 1.00 94.62 87 PRO A CA 1
ATOM 675 C C . PRO A 1 87 ? -5.180 -2.482 16.632 1.00 94.62 87 PRO A C 1
ATOM 677 O O . PRO A 1 87 ? -5.981 -2.931 15.813 1.00 94.62 87 PRO A O 1
ATOM 680 N N . GLY A 1 88 ? -4.174 -1.676 16.297 1.00 93.06 88 GLY A N 1
ATOM 681 C CA . GLY A 1 88 ? -3.851 -1.316 14.919 1.00 93.06 88 GLY A CA 1
ATOM 682 C C . GLY A 1 88 ? -2.755 -2.209 14.343 1.00 93.06 88 GLY A C 1
ATOM 683 O O . GLY A 1 88 ? -1.843 -2.622 15.059 1.00 93.06 88 GLY A O 1
ATOM 684 N N . ILE A 1 89 ? -2.829 -2.470 13.039 1.00 93.94 89 ILE A N 1
ATOM 685 C CA . ILE A 1 89 ? -1.769 -3.125 12.269 1.00 93.94 89 ILE A CA 1
ATOM 686 C C . ILE A 1 89 ? -1.222 -2.100 11.277 1.00 93.94 89 ILE A C 1
ATOM 688 O O . ILE A 1 89 ? -1.988 -1.503 10.525 1.00 93.94 89 ILE A O 1
ATOM 692 N N . LEU A 1 90 ? 0.098 -1.914 11.267 1.00 92.38 90 LEU A N 1
ATOM 693 C CA . LEU A 1 90 ? 0.789 -1.137 10.242 1.00 92.38 90 LEU A CA 1
ATOM 694 C C . LEU A 1 90 ? 1.484 -2.103 9.283 1.00 92.38 90 LEU A C 1
ATOM 696 O O . LEU A 1 90 ? 2.434 -2.783 9.668 1.00 92.38 90 LEU A O 1
ATOM 700 N N . ALA A 1 91 ? 1.007 -2.149 8.043 1.00 89.75 91 ALA A N 1
ATOM 701 C CA . ALA A 1 91 ? 1.626 -2.925 6.978 1.00 89.75 91 ALA A CA 1
ATOM 702 C C . ALA A 1 91 ? 2.447 -1.996 6.077 1.00 89.75 91 ALA A C 1
ATOM 704 O O . ALA A 1 91 ? 1.906 -1.080 5.458 1.00 89.75 91 ALA A O 1
ATOM 705 N N . ILE A 1 92 ? 3.752 -2.241 5.994 1.00 86.50 92 ILE A N 1
ATOM 706 C CA . ILE A 1 92 ? 4.648 -1.556 5.061 1.00 86.50 92 ILE A CA 1
ATOM 707 C C . ILE A 1 92 ? 4.975 -2.561 3.966 1.00 86.50 92 ILE A C 1
ATOM 709 O O . ILE A 1 92 ? 5.470 -3.647 4.250 1.00 86.50 92 ILE A O 1
ATOM 713 N N . HIS A 1 93 ? 4.652 -2.212 2.725 1.00 77.62 93 HIS A N 1
ATOM 714 C CA . HIS A 1 93 ? 4.918 -3.073 1.582 1.00 77.62 93 HIS A CA 1
ATOM 715 C C . HIS A 1 93 ? 6.342 -2.808 1.080 1.00 77.62 93 HIS A C 1
ATOM 717 O O . HIS A 1 93 ? 6.783 -1.660 1.004 1.00 77.62 93 HIS A O 1
ATOM 723 N N . GLU A 1 94 ? 7.061 -3.875 0.744 1.00 74.88 94 GLU A N 1
ATOM 724 C CA . GLU A 1 94 ? 8.415 -3.810 0.191 1.00 74.88 94 GLU A CA 1
ATOM 725 C C . GLU A 1 94 ? 8.412 -3.161 -1.211 1.00 74.88 94 GLU A C 1
ATOM 727 O O . GLU A 1 94 ? 7.386 -3.120 -1.889 1.00 74.88 94 GLU A O 1
ATOM 732 N N . TRP A 1 95 ? 9.578 -2.726 -1.703 1.00 62.94 95 TRP A N 1
ATOM 733 C CA . TRP A 1 95 ? 9.745 -1.994 -2.976 1.00 62.94 95 TRP A CA 1
ATOM 734 C C . TRP A 1 95 ? 9.325 -2.737 -4.265 1.00 62.94 95 TRP A C 1
ATOM 736 O O . TRP A 1 95 ? 9.340 -2.138 -5.338 1.00 62.94 95 TRP A O 1
ATOM 746 N N . TRP A 1 96 ? 8.921 -4.007 -4.164 1.00 65.62 96 TRP A N 1
ATOM 747 C CA . TRP A 1 96 ? 8.324 -4.804 -5.251 1.00 65.62 96 TRP A CA 1
ATOM 748 C C . TRP A 1 96 ? 6.865 -5.221 -4.989 1.00 65.62 96 TRP A C 1
ATOM 750 O O . TRP A 1 96 ? 6.268 -5.913 -5.808 1.00 65.62 96 TRP A O 1
ATOM 760 N N . GLY A 1 97 ? 6.310 -4.892 -3.821 1.00 61.06 97 GLY A N 1
ATOM 761 C CA . GLY A 1 97 ? 5.163 -5.593 -3.234 1.00 61.06 97 GLY A CA 1
ATOM 762 C C . GLY A 1 97 ? 3.782 -5.023 -3.552 1.00 61.06 97 GLY A C 1
ATOM 763 O O . GLY A 1 97 ? 2.791 -5.622 -3.145 1.00 61.06 97 GLY A O 1
ATOM 764 N N . LEU A 1 98 ? 3.692 -3.897 -4.264 1.00 65.12 98 LEU A N 1
ATOM 765 C CA . LEU A 1 98 ? 2.418 -3.332 -4.708 1.00 65.12 98 LEU A CA 1
ATOM 766 C C . LEU A 1 98 ? 2.557 -2.852 -6.155 1.00 65.12 98 LEU A C 1
ATOM 768 O O . LEU A 1 98 ? 2.983 -1.731 -6.431 1.00 65.12 98 LEU A O 1
ATOM 772 N N . ASN A 1 99 ? 2.255 -3.750 -7.089 1.00 61.50 99 ASN A N 1
ATOM 773 C CA . ASN A 1 99 ? 2.190 -3.405 -8.501 1.00 61.50 99 ASN A CA 1
ATOM 774 C C . ASN A 1 99 ? 0.838 -2.753 -8.809 1.00 61.50 99 ASN A C 1
ATOM 776 O O . ASN A 1 99 ? -0.174 -3.057 -8.188 1.00 61.50 99 ASN A O 1
ATOM 780 N N . GLN A 1 100 ? 0.807 -1.915 -9.847 1.00 63.91 100 GLN A N 1
ATOM 781 C CA . GLN A 1 100 ? -0.416 -1.262 -10.345 1.00 63.91 100 GLN A CA 1
ATOM 782 C C . GLN A 1 100 ? -1.524 -2.263 -10.738 1.00 63.91 100 GLN A C 1
ATOM 784 O O . GLN A 1 100 ? -2.681 -1.889 -10.886 1.00 63.91 100 GLN A O 1
ATOM 789 N N . ASN A 1 101 ? -1.182 -3.542 -10.928 1.00 58.50 101 ASN A N 1
ATOM 790 C CA . ASN A 1 101 ? -2.148 -4.605 -11.194 1.00 58.50 101 ASN A CA 1
ATOM 791 C C . ASN A 1 101 ? -2.930 -5.057 -9.939 1.00 58.50 101 ASN A C 1
ATOM 793 O O . ASN A 1 101 ? -3.966 -5.701 -10.091 1.00 58.50 101 ASN A O 1
ATOM 797 N N . THR A 1 102 ? -2.487 -4.681 -8.736 1.00 58.53 102 THR A N 1
ATOM 798 C CA . THR A 1 102 ? -3.138 -5.004 -7.458 1.00 58.53 102 THR A CA 1
ATOM 799 C C . THR A 1 102 ? -4.173 -3.949 -7.041 1.00 58.53 102 THR A C 1
ATOM 801 O O . THR A 1 102 ? -5.143 -4.291 -6.370 1.00 58.53 102 THR A O 1
ATOM 804 N N . ASP A 1 103 ? -4.034 -2.692 -7.483 1.00 55.69 103 ASP A N 1
ATOM 805 C CA . ASP A 1 103 ? -4.890 -1.570 -7.047 1.00 55.69 103 ASP A CA 1
ATOM 806 C C . ASP A 1 103 ? -6.375 -1.723 -7.446 1.00 55.69 103 ASP A C 1
ATOM 808 O O . ASP A 1 103 ? -7.255 -1.197 -6.770 1.00 55.69 103 ASP A O 1
ATOM 812 N N . ASN A 1 104 ? -6.678 -2.488 -8.503 1.00 50.31 104 ASN A N 1
ATOM 813 C CA . ASN A 1 104 ? -8.044 -2.673 -9.018 1.00 50.31 104 ASN A CA 1
ATOM 814 C C . ASN A 1 104 ? -8.752 -3.946 -8.505 1.00 50.31 104 ASN A C 1
ATOM 816 O O . ASN A 1 104 ? -9.824 -4.279 -9.000 1.00 50.31 104 ASN A O 1
ATOM 820 N N . GLN A 1 105 ? -8.161 -4.691 -7.566 1.00 49.75 105 GLN A N 1
ATOM 821 C CA . GLN A 1 105 ? -8.745 -5.929 -7.012 1.00 49.75 105 GLN A CA 1
ATOM 822 C C . GLN A 1 105 ? -9.493 -5.694 -5.684 1.00 49.75 105 GLN A C 1
ATOM 824 O O . GLN A 1 105 ? -9.817 -6.643 -4.973 1.00 49.75 105 GLN A O 1
ATOM 829 N N . VAL A 1 106 ? -9.751 -4.434 -5.323 1.00 40.66 106 VAL A N 1
ATOM 830 C CA . VAL A 1 106 ? -10.475 -4.069 -4.101 1.00 40.66 106 VAL A CA 1
ATOM 831 C C . VAL A 1 106 ? -11.957 -4.431 -4.264 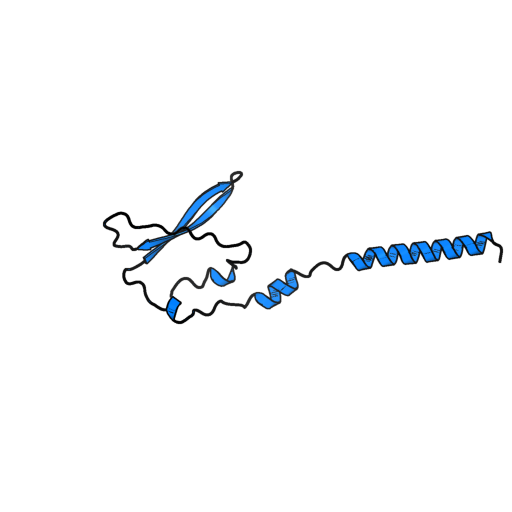1.00 40.66 106 VAL A C 1
ATOM 833 O O . VAL A 1 106 ? -12.724 -3.647 -4.804 1.00 40.66 106 VAL A O 1
ATOM 836 N N . PHE A 1 107 ? -12.297 -5.637 -3.801 1.00 40.16 107 PHE A N 1
ATOM 837 C CA . PHE A 1 107 ? -13.611 -6.117 -3.352 1.00 40.16 107 PHE A CA 1
ATOM 838 C C . PHE A 1 107 ? -14.830 -5.605 -4.149 1.00 40.16 107 PHE A C 1
ATOM 840 O O . PHE A 1 107 ? -15.471 -4.631 -3.751 1.00 40.16 107 PHE A O 1
ATOM 847 N N . GLU A 1 108 ? -15.177 -6.313 -5.228 1.00 33.84 108 GLU A N 1
ATOM 848 C CA . GLU A 1 108 ? -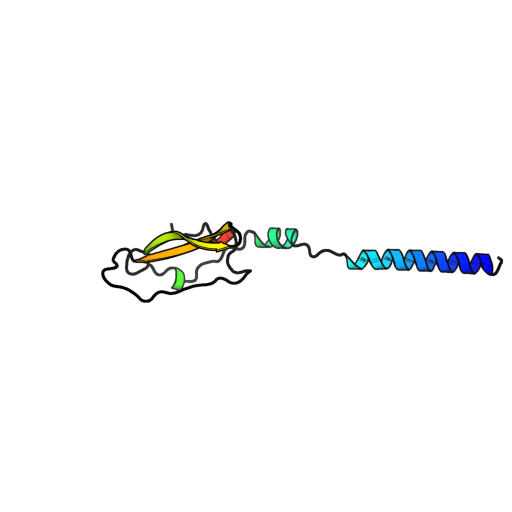16.588 -6.480 -5.625 1.00 33.84 108 GLU A CA 1
ATOM 849 C C . GLU A 1 108 ? -17.207 -7.666 -4.878 1.00 33.84 108 GLU A C 1
ATOM 851 O O . GLU A 1 108 ? -16.478 -8.667 -4.666 1.00 33.84 108 GLU A O 1
#

Foldseek 3Di:
DDPVVVVVVVVVVVVVVVVVVVVVVPPDDPVVVVCVVCVPVDDDDDPVNPDDDPADKDKDKDFPDADPNRTDIDMDIDGPPDPDDDDDDDDDAPPVGDDPNHPPPPDD